Protein 1J7A (pdb70)

Foldseek 3Di:
DKAKEWEAAVVVRDIDIWIGDQPDFQQVRCVVVPHHAWDDPLQQAALGWKKFWPDADKDQVRHDHDDPVCVVRGIDRRSRIGGPHHTYIYTPCSVVDD

Radius of gyration: 11.86 Å; Cα contacts (8 Å, |Δi|>4): 218; chains: 1; bounding box: 29×27×25 Å

InterPro domains:
  IPR001041 2Fe-2S ferredoxin-type iron-sulfur binding domain [PF00111] (12-85)
  IPR001041 2Fe-2S ferredoxin-type iron-sulfur binding domain [PS51085] (4-96)
  IPR001041 2Fe-2S ferredoxin-type iron-sulfur binding domain [cd00207] (6-91)
  IPR006058 2Fe-2S ferredoxin, iron-sulphur binding site [PS00197] (42-50)
  IPR010241 Ferredoxin [2Fe-2S], plant and bacteria [TIGR02008] (2-99)
  IPR012675 Beta-grasp domain superfamily [G3DSA:3.10.20.30] (1-99)
  IPR036010 2Fe-2S ferredoxin-like superfamily [SSF54292] (3-95)

Secondary structure (DSSP, 8-state):
-EEEEEEEETTTTEEEEEEEETTS-HHHHHHHTT-----SSSSSSSSTTEEEEEES-EE-TT--SS-HHHHHTTEEEGGG-EESS-EEEE---GGG--

B-factor: mean 30.3, std 18.88, range [10.87, 100.0]

Organism: Nostoc sp. (strain PCC 7120 / SAG 25.82 / UTEX 2576) (NCBI:txid103690)

CATH classification: 3.10.20.30

Sequence (98 aa):
ATFKVTLINEAEGTKHEIEVPDDEYILDAAEEQGYDLPFSCRAGACSTCAGKLVSGTVDQSDQSFLDKDQIEAGYVLTCVAYPTSDVVIQTHKEEDLY

Structure (mmCIF, N/CA/C/O backbone):
data_1J7A
#
_entry.id   1J7A
#
_cell.length_a   38.300
_cell.length_b   38.300
_cell.length_c   136.200
_cell.angle_alpha   90.00
_cell.angle_beta   90.00
_cell.angle_gamma   120.00
#
_symmetry.space_group_name_H-M   'P 32 2 1'
#
loop_
_entity.id
_entity.type
_entity.pdbx_description
1 polymer 'FERREDOXIN I'
2 non-polymer 'FE2/S2 (INORGANIC) CLUSTER'
3 water water
#
loop_
_atom_site.group_PDB
_atom_site.id
_atom_site.type_symbol
_atom_site.label_atom_id
_atom_site.label_alt_id
_atom_site.label_comp_id
_atom_site.label_asym_id
_atom_site.label_entity_id
_atom_site.label_seq_id
_atom_site.pdbx_PDB_ins_code
_atom_site.Cartn_x
_atom_site.Cartn_y
_atom_site.Cartn_z
_atom_site.occupancy
_atom_site.B_iso_or_equiv
_atom_site.auth_seq_id
_atom_site.auth_comp_id
_atom_site.auth_asym_id
_atom_site.auth_atom_id
_atom_site.pdbx_PDB_model_num
ATOM 1 N N . ALA A 1 1 ? -9.784 35.862 0.342 1.00 22.87 1 ALA A N 1
ATOM 2 C CA . ALA A 1 1 ? -8.761 35.707 1.393 1.00 26.03 1 ALA A CA 1
ATOM 3 C C . ALA A 1 1 ? -8.322 34.260 1.458 1.00 24.70 1 ALA A C 1
ATOM 4 O O . ALA A 1 1 ? -9.050 33.352 1.078 1.00 27.44 1 ALA A O 1
ATOM 6 N N . THR A 1 2 ? -7.136 34.047 1.968 1.00 20.60 2 THR A N 1
ATOM 7 C CA . THR A 1 2 ? -6.604 32.696 2.092 1.00 27.58 2 THR A CA 1
ATOM 8 C C . THR A 1 2 ? -6.163 32.605 3.534 1.00 29.33 2 THR A C 1
ATOM 9 O O . THR A 1 2 ? -5.480 33.510 3.986 1.00 28.37 2 THR A O 1
ATOM 13 N N . PHE A 1 3 ? -6.554 31.569 4.255 1.00 26.62 3 PHE A N 1
ATOM 14 C CA . PHE A 1 3 ? -6.201 31.466 5.672 1.00 17.89 3 PHE A CA 1
ATOM 15 C C . PHE A 1 3 ? -5.233 30.377 5.962 1.00 22.52 3 PHE A C 1
ATOM 16 O O . PHE A 1 3 ? -5.185 29.329 5.340 1.00 19.18 3 PHE A O 1
ATOM 24 N N . LYS A 1 4 ? -4.438 30.619 6.989 1.00 19.11 4 LYS A N 1
ATOM 25 C CA . LYS A 1 4 ? -3.498 29.613 7.388 1.00 17.74 4 LYS A CA 1
ATOM 26 C C . LYS A 1 4 ? -4.233 28.705 8.369 1.00 26.54 4 LYS A C 1
ATOM 27 O O . LYS A 1 4 ? -4.915 29.191 9.287 1.00 23.58 4 LYS A O 1
ATOM 33 N N . VAL A 1 5 ? -4.099 27.390 8.117 1.00 23.73 5 VAL A N 1
ATOM 34 C CA . VAL A 1 5 ? -4.720 26.353 8.938 1.00 19.78 5 VAL A CA 1
ATOM 35 C C . VAL A 1 5 ? -3.637 25.443 9.452 1.00 19.79 5 VAL A C 1
ATOM 36 O O . VAL A 1 5 ? -2.888 24.799 8.718 1.00 20.89 5 VAL A O 1
ATOM 40 N N . THR A 1 6 ? -3.546 25.399 10.785 1.00 18.55 6 THR A N 1
ATOM 41 C CA . THR A 1 6 ? -2.555 24.546 11.416 1.00 17.75 6 THR A CA 1
ATOM 42 C C . THR A 1 6 ? -3.213 23.262 11.895 1.00 26.16 6 THR A C 1
ATOM 43 O O . THR A 1 6 ? -4.170 23.351 12.662 1.00 20.97 6 THR A O 1
ATOM 47 N N . LEU A 1 7 ? -2.750 22.106 11.403 1.00 20.70 7 LEU A N 1
ATOM 48 C CA . LEU A 1 7 ? -3.343 20.843 11.771 1.00 21.46 7 LEU A CA 1
ATOM 49 C C . LEU A 1 7 ? -2.505 20.128 12.794 1.00 22.38 7 LEU A C 1
ATOM 50 O O . LEU A 1 7 ? -1.341 19.798 12.559 1.00 19.96 7 LEU A O 1
ATOM 55 N N . ILE A 1 8 ? -3.136 19.805 13.899 1.00 22.51 8 ILE A N 1
ATOM 56 C CA . ILE A 1 8 ? -2.424 19.091 14.975 1.00 25.40 8 ILE A CA 1
ATOM 57 C C . ILE A 1 8 ? -2.933 17.670 15.243 1.00 18.65 8 ILE A C 1
ATOM 58 O O . ILE A 1 8 ? -4.116 17.405 15.533 1.00 23.25 8 ILE A O 1
ATOM 63 N N . ASN A 1 9 ? -2.032 16.726 15.143 1.00 17.10 9 ASN A N 1
ATOM 64 C CA . ASN A 1 9 ? -2.401 15.374 15.444 1.00 17.81 9 ASN A CA 1
ATOM 65 C C . ASN A 1 9 ? -1.691 15.111 16.790 1.00 32.64 9 ASN A C 1
ATOM 66 O O . ASN A 1 9 ? -0.472 14.870 16.837 1.00 24.93 9 ASN A O 1
ATOM 71 N N . GLU A 1 10 ? -2.452 15.218 17.906 1.00 25.73 10 GLU A N 1
ATOM 72 C CA . GLU A 1 10 ? -1.917 15.048 19.272 1.00 18.29 10 GLU A CA 1
ATOM 73 C C . GLU A 1 10 ? -1.262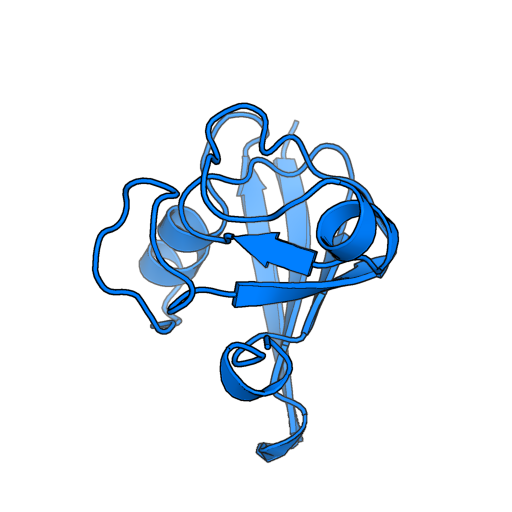 13.690 19.516 1.00 22.54 10 GLU A C 1
ATOM 74 O O . GLU A 1 10 ? -0.146 13.561 20.035 1.00 29.80 10 GLU A O 1
ATOM 80 N N . ALA A 1 11 ? -1.949 12.606 19.128 1.00 17.46 11 ALA A N 1
ATOM 81 C CA . ALA A 1 11 ? -1.397 11.297 19.360 1.00 18.92 11 ALA A CA 1
ATOM 82 C C . ALA A 1 11 ? -0.117 11.052 18.629 1.00 34.09 11 ALA A C 1
ATOM 83 O O . ALA A 1 11 ? 0.672 10.257 19.112 1.00 28.58 11 ALA A O 1
ATOM 85 N N . GLU A 1 12 ? 0.064 11.710 17.472 1.00 31.47 12 GLU A N 1
ATOM 86 C CA . GLU A 1 12 ? 1.252 11.558 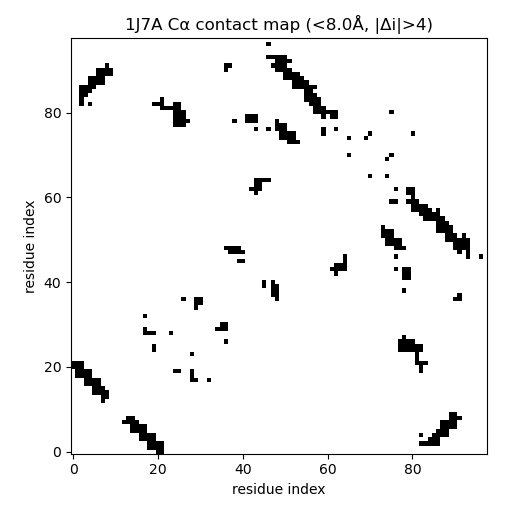16.657 1.00 28.67 12 GLU A CA 1
ATOM 87 C C . GLU A 1 12 ? 2.301 12.594 16.954 1.00 21.84 12 GLU A C 1
ATOM 88 O O . GLU A 1 12 ? 3.465 12.461 16.601 1.00 41.59 12 GLU A O 1
ATOM 94 N N . GLY A 1 13 ? 1.872 13.635 17.621 1.00 26.32 13 GLY A N 1
ATOM 95 C CA . GLY A 1 13 ? 2.797 14.675 17.929 1.00 29.33 13 GLY A CA 1
ATOM 96 C C . GLY A 1 13 ? 3.206 15.396 16.649 1.00 41.62 13 GLY A C 1
ATOM 97 O O . GLY A 1 13 ? 4.344 15.833 16.527 1.00 69.33 13 GLY A O 1
ATOM 98 N N . THR A 1 14 ? 2.283 15.537 15.689 1.00 32.36 14 THR A N 1
ATOM 99 C CA . THR A 1 14 ? 2.638 16.244 14.466 1.00 24.83 14 THR A CA 1
ATOM 100 C C . THR A 1 14 ? 1.888 17.540 14.325 1.00 21.76 14 THR A C 1
ATOM 101 O O . THR A 1 14 ? 0.798 17.708 14.839 1.00 23.37 14 THR A O 1
ATOM 105 N N . LYS A 1 15 ? 2.493 18.440 13.573 1.00 24.26 15 LYS A N 1
ATOM 106 C CA . LYS A 1 15 ? 1.967 19.756 13.258 1.00 37.54 15 LYS A CA 1
ATOM 107 C C . LYS A 1 15 ? 2.226 20.093 11.776 1.00 31.80 15 LYS A C 1
ATOM 108 O O . LYS A 1 15 ? 3.365 20.076 11.312 1.00 34.53 15 LYS A O 1
ATOM 114 N N . HIS A 1 16 ? 1.158 20.370 11.032 1.00 24.82 16 HIS A N 1
ATOM 115 C CA . HIS A 1 16 ? 1.268 20.689 9.607 1.00 29.15 16 HIS A CA 1
ATOM 116 C C . HIS A 1 16 ? 0.503 21.937 9.326 1.00 29.40 16 HIS A C 1
ATOM 117 O O . HIS A 1 16 ? -0.618 22.124 9.814 1.00 28.73 16 HIS A O 1
ATOM 124 N N . GLU A 1 17 ? 1.125 22.781 8.519 1.00 21.59 17 GLU A N 1
ATOM 125 C CA . GLU A 1 17 ? 0.470 24.048 8.195 1.00 23.69 17 GLU A CA 1
ATOM 126 C C . GLU A 1 17 ? 0.039 24.027 6.754 1.00 28.53 17 GLU A C 1
ATOM 127 O O . GLU A 1 17 ? 0.803 23.539 5.915 1.00 30.06 17 GLU A O 1
ATOM 133 N N . ILE A 1 18 ? -1.178 24.483 6.480 1.00 23.12 18 ILE A N 1
ATOM 134 C CA . ILE A 1 18 ? -1.703 24.530 5.106 1.00 18.96 18 ILE A CA 1
ATOM 135 C C . ILE A 1 18 ? -2.310 25.888 4.896 1.00 21.41 18 ILE A C 1
ATOM 136 O O . ILE A 1 18 ? -2.572 26.634 5.850 1.00 21.49 18 ILE A O 1
ATOM 141 N N . GLU A 1 19 ? -2.522 26.239 3.621 1.00 20.25 19 GLU A N 1
ATOM 142 C CA . GLU A 1 19 ? -3.119 27.512 3.286 1.00 17.74 19 GLU A CA 1
ATOM 143 C C . GLU A 1 19 ? -4.430 27.155 2.657 1.00 19.95 19 GLU A C 1
ATOM 144 O O . GLU A 1 19 ? -4.431 26.360 1.729 1.00 21.14 19 GLU A O 1
ATOM 150 N N . VAL A 1 20 ? -5.515 27.737 3.157 1.00 16.29 20 VAL A N 1
ATOM 151 C CA . VAL A 1 20 ? -6.860 27.441 2.712 1.00 20.36 20 VAL A CA 1
ATOM 152 C C . VAL A 1 20 ? -7.653 28.647 2.216 1.00 27.95 20 VAL A C 1
ATOM 153 O O . VAL A 1 20 ? -7.858 29.634 2.919 1.00 22.52 20 VAL A O 1
ATOM 157 N N . PRO A 1 21 ? -8.170 28.550 1.000 1.00 22.11 21 PRO A N 1
ATOM 158 C CA . PRO A 1 21 ? -9.030 29.622 0.498 1.00 28.68 21 PRO A CA 1
ATOM 159 C C . PRO A 1 21 ? -10.321 29.732 1.324 1.00 37.15 21 PRO A C 1
ATOM 160 O O . PRO A 1 21 ? -10.855 28.746 1.797 1.00 21.20 21 PRO A O 1
ATOM 164 N N . ASP A 1 22 ? -10.849 30.948 1.443 1.00 23.26 22 ASP A N 1
ATOM 165 C CA . ASP A 1 22 ? -12.093 31.225 2.173 1.00 19.71 22 ASP A CA 1
ATOM 166 C C . ASP A 1 22 ? -13.292 30.467 1.619 1.00 26.19 22 ASP A C 1
ATOM 167 O O . ASP A 1 22 ? -14.357 30.367 2.239 1.00 23.79 22 ASP A O 1
ATOM 172 N N . ASP A 1 23 ? -13.124 29.943 0.393 1.00 21.28 23 ASP A N 1
ATOM 173 C CA . ASP A 1 23 ? -14.245 29.248 -0.237 1.00 24.06 23 ASP A CA 1
ATOM 174 C C . ASP A 1 23 ? -13.957 27.780 -0.517 1.00 23.70 23 ASP A C 1
ATOM 175 O O . ASP A 1 23 ? -14.558 27.161 -1.391 1.00 25.27 23 ASP A O 1
ATOM 180 N N . GLU A 1 24 ? -13.018 27.203 0.205 1.00 20.15 24 GLU A N 1
ATOM 181 C CA . GLU A 1 24 ? -12.717 25.781 0.022 1.00 20.22 24 GLU A CA 1
ATOM 182 C C . GLU A 1 24 ? -12.812 25.081 1.389 1.00 26.67 24 GLU A C 1
ATOM 183 O O . GLU A 1 24 ? -12.361 25.649 2.367 1.00 20.06 24 GLU A O 1
ATOM 189 N N . TYR A 1 25 ? -13.354 23.873 1.479 1.00 21.62 25 TYR A N 1
ATOM 190 C CA . TYR A 1 25 ? -13.412 23.157 2.761 1.00 19.80 25 TYR A CA 1
ATOM 191 C C . TYR A 1 25 ? -12.014 22.746 3.187 1.00 22.68 25 TYR A C 1
ATOM 192 O O . TYR A 1 25 ? -11.154 22.407 2.356 1.00 21.73 25 TYR A O 1
ATOM 201 N N . ILE A 1 26 ? -11.788 22.742 4.497 1.00 17.14 26 ILE A N 1
ATOM 202 C CA . ILE A 1 26 ? -10.489 22.394 4.997 1.00 11.66 26 ILE A CA 1
ATOM 203 C C . ILE A 1 26 ? -10.039 21.022 4.564 1.00 12.37 26 ILE A C 1
ATOM 204 O O . ILE A 1 26 ? -8.839 20.823 4.279 1.00 17.82 26 ILE A O 1
ATOM 209 N N . LEU A 1 27 ? -10.960 20.054 4.545 1.00 11.61 27 LEU A N 1
ATOM 210 C CA . LEU A 1 27 ? -10.485 18.742 4.206 1.00 10.87 27 LEU A CA 1
ATOM 211 C C . LEU A 1 27 ? -9.930 18.683 2.790 1.00 17.69 27 LEU A C 1
ATOM 212 O O . LEU A 1 27 ? -8.901 18.044 2.487 1.00 15.44 27 LEU A O 1
ATOM 217 N N . ASP A 1 28 ? -10.639 19.361 1.908 1.00 19.66 28 ASP A N 1
ATOM 218 C CA . ASP A 1 28 ? -10.182 19.332 0.495 1.00 17.43 28 ASP A CA 1
ATOM 219 C C . ASP A 1 28 ? -8.790 19.950 0.318 1.00 15.64 28 ASP A C 1
ATOM 220 O O . ASP A 1 28 ? -7.922 19.433 -0.412 1.00 16.47 28 ASP A O 1
ATOM 225 N N . ALA A 1 29 ? -8.581 21.070 1.015 1.00 14.01 29 ALA A N 1
ATOM 226 C CA . ALA A 1 29 ? -7.301 21.743 0.917 1.00 16.40 29 ALA A CA 1
ATOM 227 C C . ALA A 1 29 ? -6.197 20.900 1.499 1.00 20.11 29 ALA A C 1
ATOM 228 O O . ALA A 1 29 ? -5.076 20.846 0.960 1.00 16.75 29 ALA A O 1
ATOM 230 N N . ALA A 1 30 ? -6.502 20.207 2.626 1.00 13.64 30 ALA A N 1
ATOM 231 C CA . ALA A 1 30 ? -5.477 19.378 3.240 1.00 11.84 30 ALA A CA 1
ATOM 232 C C . ALA A 1 30 ? -5.058 18.298 2.270 1.00 14.21 30 ALA A C 1
ATOM 233 O O . ALA A 1 30 ? -3.873 18.033 2.065 1.00 16.60 30 ALA A O 1
ATOM 235 N N . GLU A 1 31 ? -6.040 17.666 1.642 1.00 16.60 31 GLU A N 1
ATOM 236 C CA . GLU A 1 31 ? -5.645 16.605 0.701 1.00 19.73 31 GLU A CA 1
ATOM 237 C C . GLU A 1 31 ? -4.761 17.100 -0.468 1.00 14.34 31 GLU A C 1
ATOM 238 O O . GLU A 1 31 ? -3.752 16.476 -0.830 1.00 17.71 31 GLU A O 1
ATOM 244 N N . GLU A 1 32 ? -5.167 18.226 -1.021 1.00 18.75 32 GLU A N 1
ATOM 245 C CA . GLU A 1 32 ? -4.438 18.801 -2.138 1.00 16.22 32 GLU A CA 1
ATOM 246 C C . GLU A 1 32 ? -3.024 19.098 -1.797 1.00 25.01 32 GLU A C 1
ATOM 247 O O . GLU A 1 32 ? -2.144 18.987 -2.629 1.00 19.01 32 GLU A O 1
ATOM 253 N N . GLN A 1 33 ? -2.835 19.542 -0.568 1.00 17.31 33 GLN A N 1
ATOM 254 C CA . GLN A 1 33 ? -1.512 19.866 -0.086 1.00 18.90 33 GLN A CA 1
ATOM 255 C C . GLN A 1 33 ? -0.715 18.683 0.473 1.00 23.84 33 GLN A C 1
ATOM 256 O O . GLN A 1 33 ? 0.339 18.859 1.056 1.00 22.46 33 GLN A O 1
ATOM 262 N N . GLY A 1 34 ? -1.198 17.455 0.279 1.00 22.33 34 GLY A N 1
ATOM 263 C CA . GLY A 1 34 ? -0.408 16.328 0.716 1.00 24.00 34 GLY A CA 1
ATOM 264 C C . GLY A 1 34 ? -0.750 15.659 2.049 1.00 23.17 34 GLY A C 1
ATOM 265 O O . GLY A 1 34 ? -0.025 14.768 2.480 1.00 23.44 34 GLY A O 1
ATOM 266 N N . TYR A 1 35 ? -1.834 16.056 2.693 1.00 19.66 35 TYR A N 1
ATOM 267 C CA . TYR A 1 35 ? -2.142 15.436 3.976 1.00 21.31 35 TYR A CA 1
ATOM 268 C C . TYR A 1 35 ? -3.481 14.726 3.935 1.00 23.42 35 TYR A C 1
ATOM 269 O O . TYR A 1 35 ? -4.506 15.389 3.907 1.00 22.98 35 TYR A O 1
ATOM 278 N N . ASP A 1 36 ? -3.452 13.400 4.001 1.00 20.63 36 ASP A N 1
ATOM 279 C CA . ASP A 1 36 ? -4.696 12.648 4.020 1.00 19.56 36 ASP A CA 1
ATOM 280 C C . ASP A 1 36 ? -5.229 12.692 5.436 1.00 28.03 36 ASP A C 1
ATOM 281 O O . ASP A 1 36 ? -4.456 12.497 6.363 1.00 27.39 36 ASP A O 1
ATOM 286 N N . LEU A 1 37 ? -6.509 12.957 5.571 1.00 18.14 37 LEU A N 1
ATOM 287 C CA . LEU A 1 37 ? -7.230 13.038 6.828 1.00 14.56 37 LEU A CA 1
ATOM 288 C C . LEU A 1 37 ? -8.401 12.104 6.800 1.00 23.97 37 LEU A C 1
ATOM 289 O O . LEU A 1 37 ? -8.972 11.762 5.761 1.00 19.20 37 LEU A O 1
ATOM 294 N N . PRO A 1 38 ? -8.799 11.673 7.978 1.00 26.27 38 PRO A N 1
ATOM 295 C CA . PRO A 1 38 ? -9.928 10.753 8.048 1.00 24.11 38 PR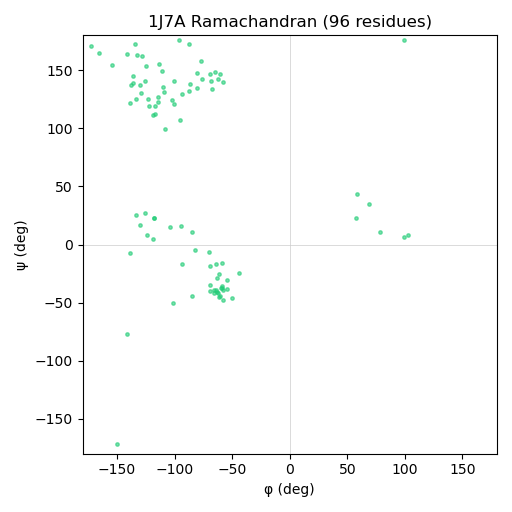O A CA 1
ATOM 296 C C . PRO A 1 38 ? -11.250 11.309 7.532 1.00 18.59 38 PRO A C 1
ATOM 297 O O . PRO A 1 38 ? -11.634 12.469 7.749 1.00 18.47 38 PRO A O 1
ATOM 301 N N . PHE A 1 39 ? -12.021 10.427 6.864 1.00 18.68 39 PHE A N 1
ATOM 302 C CA . PHE A 1 39 ? -13.330 10.826 6.384 1.00 14.26 39 PHE A CA 1
ATOM 303 C C . PHE A 1 39 ? -14.146 9.595 5.980 1.00 12.96 39 PHE A C 1
ATOM 304 O O . PHE A 1 39 ? -13.574 8.503 5.812 1.00 16.48 39 PHE A O 1
ATOM 312 N N . SER A 1 40 ? -15.456 9.780 5.825 1.00 14.57 40 SER A N 1
ATOM 313 C CA . SER A 1 40 ? -16.323 8.687 5.390 1.00 16.78 40 SER A CA 1
ATOM 314 C C . SER A 1 40 ? -17.403 9.201 4.414 1.00 25.57 40 SER A C 1
ATOM 315 O O . SER A 1 40 ? -17.301 9.074 3.188 1.00 20.05 40 SER A O 1
ATOM 318 N N . CYS A 1 41 ? -18.408 9.839 4.976 1.00 19.58 41 CYS A N 1
ATOM 319 C CA . CYS A 1 41 ? -19.542 10.402 4.257 1.00 14.57 41 CYS A CA 1
ATOM 320 C C . CYS A 1 41 ? -19.241 11.626 3.362 1.00 30.82 41 CYS A C 1
ATOM 321 O O . CYS A 1 41 ? -19.876 11.814 2.298 1.00 22.20 41 CYS A O 1
ATOM 324 N N . ARG A 1 42 ? -18.292 12.486 3.799 1.00 25.83 42 ARG A N 1
ATOM 325 C CA . ARG A 1 42 ? -17.921 13.729 3.110 1.00 19.29 42 ARG A CA 1
ATOM 326 C C . ARG A 1 42 ? -19.124 14.606 2.945 1.00 20.62 42 ARG A C 1
ATOM 327 O O . ARG A 1 42 ? -19.182 15.444 2.075 1.00 25.65 42 ARG A O 1
ATOM 335 N N . ALA A 1 43 ? -20.122 14.418 3.762 1.00 14.31 43 ALA A N 1
ATOM 336 C CA . ALA A 1 43 ? -21.263 15.262 3.538 1.00 13.11 43 ALA A CA 1
ATOM 337 C C . ALA A 1 43 ? -21.729 15.950 4.849 1.00 28.64 43 ALA A C 1
ATOM 338 O O . ALA A 1 43 ? -22.845 16.451 4.898 1.00 22.83 43 ALA A O 1
ATOM 340 N N . GLY A 1 44 ? -20.927 16.006 5.923 1.00 21.20 44 GLY A N 1
ATOM 341 C CA . GLY A 1 44 ? -21.405 16.712 7.148 1.00 21.70 44 GLY A CA 1
ATOM 342 C C . GLY A 1 44 ? -22.404 15.938 8.038 1.00 32.15 44 GLY A C 1
ATOM 343 O O . GLY A 1 44 ? -23.045 16.487 8.950 1.00 26.09 44 GLY A O 1
ATOM 344 N N . ALA A 1 45 ? -22.548 14.638 7.738 1.00 20.76 45 ALA A N 1
ATOM 345 C CA . ALA A 1 45 ? -23.493 13.752 8.415 1.00 24.75 45 ALA A CA 1
ATOM 346 C C . ALA A 1 45 ? -22.900 12.561 9.191 1.00 29.12 45 ALA A C 1
ATOM 347 O O . ALA A 1 45 ? -23.592 11.568 9.409 1.00 25.06 45 ALA A O 1
ATOM 349 N N . CYS A 1 46 ? -21.642 12.609 9.616 1.00 21.66 46 CYS A N 1
ATOM 350 C CA . CYS A 1 46 ? -21.096 11.497 10.352 1.00 21.00 46 CYS A CA 1
ATOM 351 C C . CYS A 1 46 ? -20.071 12.121 11.256 1.00 21.46 46 CYS A C 1
ATOM 352 O O . CYS A 1 46 ? -19.979 13.352 11.292 1.00 18.16 46 CYS A O 1
ATOM 355 N N . SER A 1 47 ? -19.279 11.330 11.950 1.00 14.85 47 SER A N 1
ATOM 356 C CA . SER A 1 47 ? -18.311 11.976 12.823 1.00 21.51 47 SER A CA 1
ATOM 357 C C . SER A 1 47 ? -16.875 11.640 12.462 1.00 24.82 47 SER A C 1
ATOM 358 O O . SER A 1 47 ? -15.925 12.005 13.156 1.00 18.18 47 SER A O 1
ATOM 361 N N . THR A 1 48 ? -16.717 10.899 11.374 1.00 18.56 48 THR A N 1
ATOM 362 C CA . THR A 1 48 ? -15.380 10.479 11.007 1.00 16.35 48 THR A CA 1
ATOM 363 C C . THR A 1 48 ? -14.335 11.566 10.853 1.00 15.16 48 THR A C 1
ATOM 364 O O . THR A 1 48 ? -13.172 11.353 11.203 1.00 17.09 48 THR A O 1
ATOM 368 N N .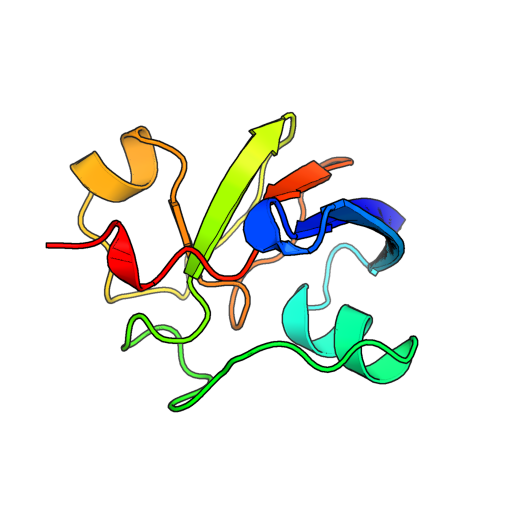 CYS A 1 49 ? -14.708 12.708 10.301 1.00 15.08 49 CYS A N 1
ATOM 369 C CA . CYS A 1 49 ? -13.750 13.747 10.052 1.00 16.46 49 CYS A CA 1
ATOM 370 C C . CYS A 1 49 ? -13.653 14.772 11.155 1.00 24.58 49 CYS A C 1
ATOM 371 O O . CYS A 1 49 ? -13.093 15.842 10.961 1.00 18.67 49 CYS A O 1
ATOM 374 N N . ALA A 1 50 ? -14.185 14.442 12.307 1.00 19.10 50 ALA A N 1
ATOM 375 C CA . ALA A 1 50 ? -14.182 15.406 13.387 1.00 16.67 50 ALA A CA 1
ATOM 376 C C . ALA A 1 50 ? -12.824 15.917 13.810 1.00 11.59 50 ALA A C 1
ATOM 377 O O . ALA A 1 50 ? -11.851 15.177 13.925 1.00 17.87 50 ALA A O 1
ATOM 379 N N . GLY A 1 51 ? -12.800 17.218 14.090 1.00 15.72 51 GLY A N 1
ATOM 380 C CA . GLY A 1 51 ? -11.615 17.912 14.566 1.00 19.31 51 GLY A CA 1
ATOM 381 C C . GLY A 1 51 ? -12.048 18.806 15.757 1.00 23.84 51 GLY A C 1
ATOM 382 O O . GLY A 1 51 ? -13.236 18.947 16.014 1.00 16.50 51 GLY A O 1
ATOM 383 N N . LYS A 1 52 ? -11.089 19.414 16.450 1.00 22.90 52 LYS A N 1
ATOM 384 C CA . LYS A 1 52 ? -11.396 20.295 17.568 1.00 30.58 52 LYS A CA 1
ATOM 385 C C . LYS A 1 52 ? -10.586 21.575 17.468 1.00 13.96 52 LYS A C 1
ATOM 386 O O . LYS A 1 52 ? -9.354 21.539 17.374 1.00 18.21 52 LYS A O 1
ATOM 392 N N . LEU A 1 53 ? -11.327 22.663 17.487 1.00 18.43 53 LEU A N 1
ATOM 393 C CA . LEU A 1 53 ? -10.739 23.966 1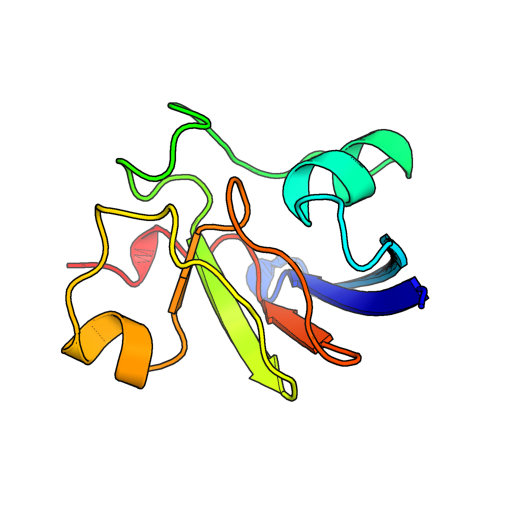7.395 1.00 18.31 53 LEU A CA 1
ATOM 394 C C . LEU A 1 53 ? -9.932 24.292 18.632 1.00 31.36 53 LEU A C 1
ATOM 395 O O . LEU A 1 53 ? -10.344 24.088 19.764 1.00 27.02 53 LEU A O 1
ATOM 400 N N . VAL A 1 54 ? -8.764 24.808 18.382 1.00 19.97 54 VAL A N 1
ATOM 401 C CA . VAL A 1 54 ? -7.864 25.312 19.394 1.00 29.26 54 VAL A CA 1
ATOM 402 C C . VAL A 1 54 ? -8.037 26.848 19.336 1.00 53.26 54 VAL A C 1
ATOM 403 O O . VAL A 1 54 ? -8.270 27.488 20.336 1.00 26.85 54 VAL A O 1
ATOM 407 N N . SER A 1 55 ? -7.951 27.467 18.133 1.00 25.92 55 SER A N 1
ATOM 408 C CA . SER A 1 55 ? -8.173 28.900 17.930 1.00 25.53 55 SER A CA 1
ATOM 409 C C . SER A 1 55 ? -8.622 29.119 16.515 1.00 23.25 55 SER A C 1
ATOM 410 O O . SER A 1 55 ? -8.279 28.295 15.641 1.00 25.38 55 SER A O 1
ATOM 413 N N . GLY A 1 56 ? -9.344 30.223 16.339 1.00 20.63 56 GLY A N 1
ATOM 414 C CA . GLY A 1 56 ? -9.847 30.648 15.047 1.00 22.82 56 GLY A CA 1
ATOM 415 C C . GLY A 1 56 ? -11.276 30.264 14.873 1.00 32.75 56 GLY A C 1
ATOM 416 O O . GLY A 1 56 ? -11.808 29.635 15.751 1.00 28.24 56 GLY A O 1
ATOM 417 N N . THR A 1 57 ? -11.896 30.654 13.760 1.00 19.11 57 THR A N 1
ATOM 418 C CA . THR A 1 57 ? -13.293 30.355 13.542 1.00 18.22 57 THR A CA 1
ATOM 419 C C . THR A 1 57 ? -13.509 29.688 12.186 1.00 25.68 57 THR A C 1
ATOM 420 O O . THR A 1 57 ? -12.672 29.796 11.316 1.00 20.31 57 THR A O 1
ATOM 424 N N . VAL A 1 58 ? -14.657 29.052 12.031 1.00 22.13 58 VAL A N 1
ATOM 425 C CA . VAL A 1 58 ? -15.031 28.377 10.807 1.00 18.33 58 VAL A CA 1
ATOM 426 C C . VAL A 1 58 ? -16.504 28.604 10.551 1.00 23.59 58 VAL A C 1
ATOM 427 O O . VAL A 1 58 ? -17.251 29.006 11.427 1.00 26.16 58 VAL A O 1
ATOM 431 N N . ASP A 1 59 ? -16.894 28.325 9.319 1.00 17.75 59 ASP A N 1
ATOM 432 C CA . ASP A 1 59 ? -18.262 28.336 8.910 1.00 14.96 59 ASP A CA 1
ATOM 433 C C . ASP A 1 59 ? -18.534 26.882 8.507 1.00 22.57 59 ASP A C 1
ATOM 434 O O . ASP A 1 59 ? -17.977 26.324 7.553 1.00 22.62 59 ASP A O 1
ATOM 439 N N . GLN A 1 60 ? -19.372 26.225 9.277 1.00 18.98 60 GLN A N 1
ATOM 440 C CA . GLN A 1 60 ? -19.697 24.852 8.993 1.00 22.13 60 GL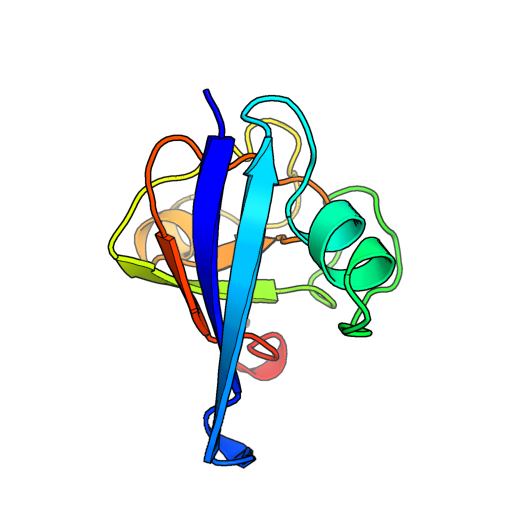N A CA 1
ATOM 441 C C . GLN A 1 60 ? -21.206 24.673 8.880 1.00 31.95 60 GLN A C 1
ATOM 442 O O . GLN A 1 60 ? -21.782 23.616 9.132 1.00 24.32 60 GLN A O 1
ATOM 448 N N . SER A 1 61 ? -21.830 25.774 8.499 1.00 19.36 61 SER A N 1
ATOM 449 C CA . SER A 1 61 ? -23.259 25.814 8.307 1.00 22.67 61 SER A CA 1
ATOM 450 C C . SER A 1 61 ? -23.809 24.609 7.545 1.00 26.94 61 SER A C 1
ATOM 451 O O . SER A 1 61 ? -24.975 24.262 7.675 1.00 30.61 61 SER A O 1
ATOM 454 N N . ASP A 1 62 ? -22.993 23.943 6.731 1.00 27.34 62 ASP A N 1
ATOM 455 C CA . ASP A 1 62 ? -23.498 22.806 5.990 1.00 22.32 62 ASP A CA 1
ATOM 456 C C . ASP A 1 62 ? -23.525 21.511 6.780 1.00 29.87 62 ASP A C 1
ATOM 457 O O . ASP A 1 62 ? -23.959 20.462 6.294 1.00 29.11 62 ASP A O 1
ATOM 462 N N . GLN A 1 63 ? -23.011 21.547 8.001 1.00 24.45 63 GLN A N 1
ATOM 463 C CA . GLN A 1 63 ? -22.957 20.316 8.759 1.00 21.15 63 GLN A CA 1
ATOM 464 C C . GLN A 1 63 ? -24.304 19.969 9.323 1.00 19.27 63 GLN A C 1
ATOM 465 O O . GLN A 1 63 ? -25.120 20.873 9.497 1.00 23.31 63 GLN A O 1
ATOM 471 N N . SER A 1 64 ? -24.512 18.679 9.646 1.00 21.29 64 SER A N 1
ATOM 472 C CA . SER A 1 64 ? -25.803 18.325 10.244 1.00 23.89 64 SER A CA 1
ATOM 473 C C . SER A 1 64 ? -25.678 17.332 11.394 1.00 29.74 64 SER A C 1
ATOM 474 O O . SER A 1 64 ? -26.617 16.985 12.075 1.00 50.22 64 SER A O 1
ATOM 477 N N . PHE A 1 65 ? -24.509 16.813 11.622 1.00 21.67 65 PHE A N 1
ATOM 478 C CA . PHE A 1 65 ? -24.377 15.796 12.623 1.00 18.17 65 PHE A CA 1
ATOM 479 C C . PHE A 1 65 ? -24.189 16.305 14.047 1.00 30.30 65 PHE A C 1
ATOM 480 O O . PHE A 1 65 ? -24.784 15.781 14.971 1.00 22.37 65 PHE A O 1
ATOM 488 N N . LEU A 1 66 ? -23.347 17.298 14.227 1.00 25.39 66 LEU A N 1
ATOM 489 C CA . LEU A 1 66 ? -23.075 17.848 15.568 1.00 29.73 66 LEU A CA 1
ATOM 490 C C . LEU A 1 66 ? -24.251 18.602 16.192 1.00 28.35 66 LEU A C 1
ATOM 491 O O . LEU A 1 66 ? -24.942 19.374 15.527 1.00 20.99 66 LEU A O 1
ATOM 496 N N . ASP A 1 67 ? -24.443 18.426 17.505 1.00 19.93 67 ASP A N 1
ATOM 497 C CA . ASP A 1 67 ? -25.505 19.165 18.150 1.00 17.52 67 ASP A CA 1
ATOM 498 C C . ASP A 1 67 ? -24.888 20.500 18.559 1.00 26.28 67 ASP A C 1
ATOM 499 O O . ASP A 1 67 ? -23.674 20.696 18.481 1.00 20.80 67 ASP A O 1
ATOM 504 N N . LYS A 1 68 ? -25.722 21.414 19.032 1.00 20.80 68 LYS A N 1
ATOM 505 C CA . LYS A 1 68 ? -25.294 22.738 19.455 1.00 28.96 68 LYS A CA 1
ATOM 506 C C . LYS A 1 68 ? -24.257 22.762 20.571 1.00 23.91 68 LYS A C 1
ATOM 507 O O . LYS A 1 68 ? -23.379 23.621 20.589 1.00 19.51 68 LYS A O 1
ATOM 513 N N . ASP A 1 69 ? -24.354 21.820 21.511 1.00 22.32 69 ASP A N 1
ATOM 514 C CA . ASP A 1 69 ? -23.388 21.772 22.622 1.00 22.56 69 ASP A CA 1
ATOM 515 C C . ASP A 1 69 ? -21.985 21.365 22.153 1.00 21.46 69 ASP A C 1
ATOM 516 O O . ASP A 1 69 ? -20.951 21.897 22.590 1.00 18.85 69 ASP A O 1
ATOM 521 N N . GLN A 1 70 ? -21.967 20.388 21.222 1.00 23.34 70 GLN A N 1
ATOM 522 C CA . GLN A 1 70 ? -20.705 19.908 20.644 1.00 20.58 70 GLN A CA 1
ATOM 523 C C . GLN A 1 70 ? -20.003 21.035 19.858 1.00 18.58 70 GLN A C 1
ATOM 524 O O . GLN A 1 70 ? -18.766 21.222 19.880 1.00 21.70 70 GLN A O 1
ATOM 530 N N . ILE A 1 71 ? -20.818 21.812 19.165 1.00 16.26 71 ILE A N 1
ATOM 531 C CA . ILE A 1 71 ? -20.268 22.933 18.430 1.00 17.31 71 ILE A CA 1
ATOM 532 C C . ILE A 1 71 ? -19.695 23.935 19.416 1.00 27.34 71 ILE A C 1
ATOM 533 O O . ILE A 1 71 ? -18.601 24.480 19.296 1.00 20.27 71 ILE A O 1
ATOM 538 N N . GLU A 1 72 ? -20.460 24.128 20.480 1.00 21.14 72 GLU A N 1
ATOM 539 C CA . GLU A 1 72 ? -20.023 25.035 21.501 1.00 21.16 72 GLU A CA 1
ATOM 540 C C . GLU A 1 72 ? -18.687 24.578 22.086 1.00 21.21 72 GLU A C 1
ATOM 541 O O . GLU A 1 72 ? -17.837 25.398 22.377 1.00 25.20 72 GLU A O 1
ATOM 547 N N . ALA A 1 73 ? -18.485 23.263 22.247 1.00 22.19 73 ALA A N 1
ATOM 548 C CA . ALA A 1 73 ? -17.244 22.725 22.769 1.00 16.41 73 ALA A CA 1
ATOM 549 C C . ALA A 1 73 ? -16.103 22.891 21.760 1.00 25.71 73 ALA A C 1
ATOM 550 O O . ALA A 1 73 ? -14.972 22.618 22.086 1.00 25.56 73 ALA A O 1
ATOM 552 N N . GLY A 1 74 ? -16.385 23.353 20.548 1.00 19.51 74 GLY A N 1
ATOM 553 C CA . GLY A 1 74 ? -15.285 23.551 19.599 1.00 14.27 74 GLY A CA 1
ATOM 554 C C . GLY A 1 74 ? -15.145 22.459 18.520 1.00 20.71 74 GLY A C 1
ATOM 555 O O . GLY A 1 74 ? -14.177 22.417 17.776 1.00 17.54 74 GLY A O 1
ATOM 556 N N . TYR A 1 75 ? -16.114 21.548 18.432 1.00 19.75 75 TYR A N 1
ATOM 557 C CA . TYR A 1 75 ? -16.021 20.460 17.462 1.00 16.56 75 TYR A CA 1
ATOM 558 C C . TYR A 1 75 ? -16.332 20.946 16.062 1.00 15.97 75 TYR A C 1
ATOM 559 O O . TYR A 1 75 ? -17.188 21.785 15.884 1.00 15.55 75 TYR A O 1
ATOM 568 N N . VAL A 1 76 ? -15.593 20.389 15.110 1.00 18.60 76 VAL A N 1
ATOM 569 C CA . VAL A 1 76 ? -15.781 20.783 13.731 1.00 19.76 76 VAL A CA 1
ATOM 570 C C . VAL A 1 76 ? -15.746 19.577 12.771 1.00 15.45 76 VAL A C 1
ATOM 571 O O . VAL A 1 76 ? -14.912 18.681 12.906 1.00 19.13 76 VAL A O 1
ATOM 575 N N . LEU A 1 77 ? -16.667 19.537 11.781 1.00 17.05 77 LEU A N 1
ATOM 576 C CA . LEU A 1 77 ? -16.611 18.423 10.806 1.00 13.43 77 LEU A CA 1
ATOM 577 C C . LEU A 1 77 ? -15.794 19.039 9.628 1.00 14.31 77 LEU A C 1
ATOM 578 O O . LEU A 1 77 ? -16.258 19.966 8.946 1.00 15.78 77 LEU A O 1
ATOM 583 N N . THR A 1 78 ? -14.549 18.581 9.494 1.00 17.14 78 THR A N 1
ATOM 584 C CA . THR A 1 78 ? -13.603 19.143 8.536 1.00 21.87 78 THR A CA 1
ATOM 585 C C . THR A 1 78 ? -13.984 19.061 7.099 1.00 18.36 78 THR A C 1
ATOM 586 O O . THR A 1 78 ? -13.542 19.884 6.271 1.00 18.16 78 THR A O 1
ATOM 590 N N . CYS A 1 79 ? -14.800 18.074 6.842 1.00 18.56 79 CYS A N 1
ATOM 591 C CA . CYS A 1 79 ? -15.249 17.878 5.459 1.00 17.59 79 CYS A CA 1
ATOM 592 C C . CYS A 1 79 ? -16.172 18.959 4.947 1.00 22.18 79 CYS A C 1
ATOM 593 O O . CYS A 1 79 ? -16.316 19.081 3.735 1.00 23.49 79 CYS A O 1
ATOM 596 N N . VAL A 1 80 ? -16.810 19.765 5.800 1.00 11.47 80 VAL A N 1
ATOM 597 C CA . VAL A 1 80 ? -17.728 20.796 5.309 1.00 12.93 80 VAL A CA 1
ATOM 598 C C . VAL A 1 80 ? -17.490 22.129 5.983 1.00 16.92 80 VAL A C 1
ATOM 599 O O . VAL A 1 80 ? -18.359 22.991 6.088 1.00 19.62 80 VAL A O 1
ATOM 603 N N . ALA A 1 81 ? -16.273 22.313 6.442 1.00 21.26 81 ALA A N 1
ATOM 604 C CA . ALA A 1 81 ? -15.954 23.545 7.114 1.00 18.61 81 ALA A CA 1
ATOM 605 C C . ALA A 1 81 ? -15.036 24.452 6.320 1.00 12.30 81 ALA A C 1
ATOM 606 O O . ALA A 1 81 ? -13.955 24.062 5.848 1.00 18.11 81 ALA A O 1
ATOM 608 N N . TYR A 1 82 ? -15.477 25.686 6.261 1.00 16.04 82 TYR A N 1
ATOM 609 C CA . TYR A 1 82 ? -14.702 26.745 5.624 1.00 23.28 82 TYR A CA 1
ATOM 610 C C . TYR A 1 82 ? -14.023 27.524 6.746 1.00 30.13 82 TYR A C 1
ATOM 611 O O . TYR A 1 82 ? -14.608 27.761 7.792 1.00 24.32 82 TYR A O 1
ATOM 620 N N . PRO A 1 83 ? -12.795 27.941 6.564 1.00 21.40 83 PRO A N 1
ATOM 621 C CA . PRO A 1 83 ? -12.157 28.736 7.593 1.00 22.12 83 PRO A CA 1
ATOM 622 C C . PRO A 1 83 ? -12.640 30.176 7.446 1.00 26.95 83 PRO A C 1
ATOM 623 O O . PRO A 1 83 ? -12.938 30.639 6.358 1.00 21.15 83 PRO A O 1
ATOM 627 N N . THR A 1 84 ? -12.747 30.905 8.535 1.00 24.96 84 THR A N 1
ATOM 628 C CA . THR A 1 84 ? -13.176 32.299 8.457 1.00 19.38 84 THR A CA 1
ATOM 629 C C . THR A 1 84 ? -12.132 33.193 9.099 1.00 22.80 84 THR A C 1
ATOM 630 O O . THR A 1 84 ? -12.366 34.371 9.277 1.00 27.23 84 THR A O 1
ATOM 634 N N . SER A 1 85 ? -11.001 32.593 9.428 1.00 18.09 85 SER A N 1
ATOM 635 C CA . SER A 1 85 ? -9.885 33.260 10.026 1.00 21.35 85 SER A CA 1
ATOM 636 C C . SER A 1 85 ? -8.792 32.235 10.044 1.00 21.28 85 SER A C 1
ATOM 637 O O . SER A 1 85 ? -9.059 31.062 9.749 1.00 27.09 85 SER A O 1
ATOM 640 N N . ASP A 1 86 ? -7.572 32.633 10.379 1.00 18.50 86 ASP A N 1
ATOM 641 C CA . ASP A 1 86 ? -6.547 31.625 10.492 1.00 14.83 86 ASP A CA 1
ATOM 642 C C . ASP A 1 86 ? -7.030 30.672 11.587 1.00 29.90 86 ASP A C 1
ATOM 643 O O . ASP A 1 86 ? -7.665 31.106 12.540 1.00 29.33 86 ASP A O 1
ATOM 648 N N . VAL A 1 87 ? -6.721 29.391 11.480 1.00 27.25 87 VAL A N 1
ATOM 649 C CA . VAL A 1 87 ? -7.217 28.430 12.451 1.00 19.88 87 VAL A CA 1
ATOM 650 C C . VAL A 1 87 ? -6.209 27.409 12.939 1.00 25.46 87 VAL A C 1
ATOM 651 O O . VAL A 1 87 ? -5.355 26.907 12.181 1.00 26.70 87 VAL A O 1
ATOM 655 N N . VAL A 1 88 ? -6.357 27.048 14.229 1.00 19.60 88 VAL A N 1
ATOM 656 C CA . VAL A 1 88 ? -5.558 25.991 14.805 1.00 20.57 88 VAL A CA 1
ATOM 657 C C . VAL A 1 88 ? -6.534 24.880 15.219 1.00 21.43 88 VAL A C 1
ATOM 658 O O . VAL A 1 88 ? -7.429 25.119 15.995 1.00 19.94 88 VAL A O 1
ATOM 662 N N . ILE A 1 89 ? -6.358 23.685 14.634 1.00 16.85 89 ILE A N 1
ATOM 663 C CA . ILE A 1 89 ? -7.246 22.582 14.881 1.00 22.87 89 ILE A CA 1
ATOM 664 C C . ILE A 1 89 ? -6.602 21.225 15.104 1.00 21.81 89 ILE A C 1
ATOM 665 O O . ILE A 1 89 ? -5.666 20.802 14.432 1.00 24.59 89 ILE A O 1
ATOM 670 N N . GLN A 1 90 ? -7.160 20.500 16.073 1.00 19.91 90 GLN A N 1
ATOM 671 C CA . GLN A 1 90 ? -6.681 19.161 16.351 1.00 21.11 90 GLN A CA 1
ATOM 672 C C . GLN A 1 90 ? -7.550 18.216 15.546 1.00 17.05 90 GLN A C 1
ATOM 673 O O . GLN A 1 90 ? -8.785 18.320 15.596 1.00 17.63 90 GLN A O 1
ATOM 679 N N . THR A 1 91 ? -6.883 17.336 14.812 1.00 19.71 9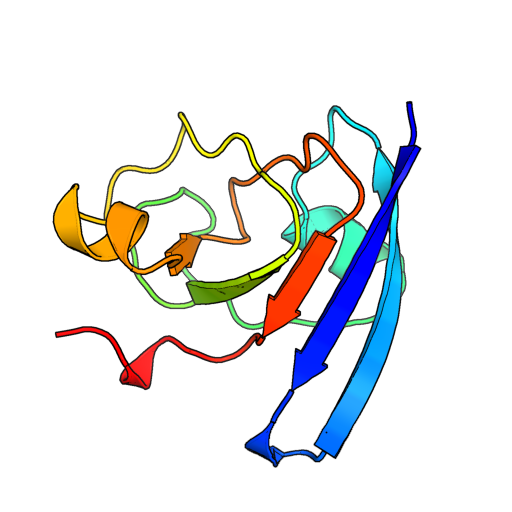1 THR A N 1
ATOM 680 C CA . THR A 1 91 ? -7.576 16.389 13.962 1.00 16.90 91 THR A CA 1
ATOM 681 C C . THR A 1 91 ? -7.736 15.053 14.662 1.00 26.07 91 THR A C 1
ATOM 682 O O . THR A 1 91 ? -7.240 14.867 15.763 1.00 21.27 91 THR A O 1
ATOM 686 N N . HIS A 1 92 ? -8.428 14.119 14.018 1.00 20.27 92 HIS A N 1
ATOM 687 C CA . HIS A 1 92 ? -8.613 12.773 14.551 1.00 17.19 92 HIS A CA 1
ATOM 688 C C . HIS A 1 92 ? -9.306 12.757 15.936 1.00 22.79 92 HIS A C 1
ATOM 689 O O . HIS A 1 92 ? -8.846 12.034 16.807 1.00 23.45 92 HIS A O 1
ATOM 696 N N . LYS A 1 93 ? -10.357 13.562 16.099 1.00 19.95 93 LYS A N 1
ATOM 697 C CA . LYS A 1 93 ? -11.078 13.667 17.364 1.00 19.77 93 LYS A CA 1
ATOM 698 C C . LYS A 1 93 ? -12.411 12.935 17.378 1.00 27.83 93 LYS A C 1
ATOM 699 O O . LYS A 1 93 ? -13.173 13.176 18.273 1.00 21.89 93 LYS A O 1
ATOM 705 N N . GLU A 1 94 ? -12.668 12.045 16.412 1.00 21.03 94 GLU A N 1
ATOM 706 C CA . GLU A 1 94 ? -13.920 11.294 16.327 1.00 22.00 94 GLU A CA 1
ATOM 707 C C . GLU A 1 94 ? -14.303 10.619 17.636 1.00 24.65 94 GLU A C 1
ATOM 708 O O . GLU A 1 94 ? -15.440 10.709 18.068 1.00 29.15 94 GLU A O 1
ATOM 714 N N . GLU A 1 95 ? -13.326 9.961 18.259 1.00 26.71 95 GLU A N 1
ATOM 715 C CA . GLU A 1 95 ? -13.500 9.263 19.542 1.00 39.47 95 GLU A CA 1
ATOM 716 C C . GLU A 1 95 ? -14.058 10.097 20.700 1.00 31.45 95 GLU A C 1
ATOM 717 O O . GLU A 1 95 ? -14.731 9.523 21.551 1.00 38.63 95 GLU A O 1
ATOM 723 N N . ASP A 1 96 ? -13.791 11.413 20.734 1.00 29.59 96 ASP A N 1
ATOM 724 C CA . ASP A 1 96 ? -14.300 12.335 21.754 1.00 28.81 96 ASP A CA 1
ATOM 725 C C . ASP A 1 96 ? -15.796 12.496 21.756 1.00 32.54 96 ASP A C 1
ATOM 726 O O . ASP A 1 96 ? -16.360 13.056 22.699 1.00 33.29 96 ASP A O 1
ATOM 731 N N . LEU A 1 97 ? -16.413 12.091 20.664 1.00 31.15 97 LEU A N 1
ATOM 732 C CA . LEU A 1 97 ? -17.846 12.224 20.510 1.00 47.62 97 LEU A CA 1
ATOM 733 C C . LEU A 1 97 ? -18.668 11.056 21.079 1.00 45.43 97 LEU A C 1
ATOM 734 O O . LEU A 1 97 ? -18.357 9.864 20.967 1.00 65.98 97 LEU A O 1
ATOM 739 N N . TYR A 1 98 ? -19.739 11.477 21.728 1.00 57.98 98 TYR A N 1
ATOM 740 C CA . TYR A 1 98 ? -20.663 10.570 22.337 1.00 98.17 98 TYR A CA 1
ATOM 741 C C . TYR A 1 98 ? -22.098 10.857 21.928 1.00 84.90 98 TYR A C 1
ATOM 742 O O . TYR A 1 98 ? -23.022 10.276 22.520 1.00 87.96 9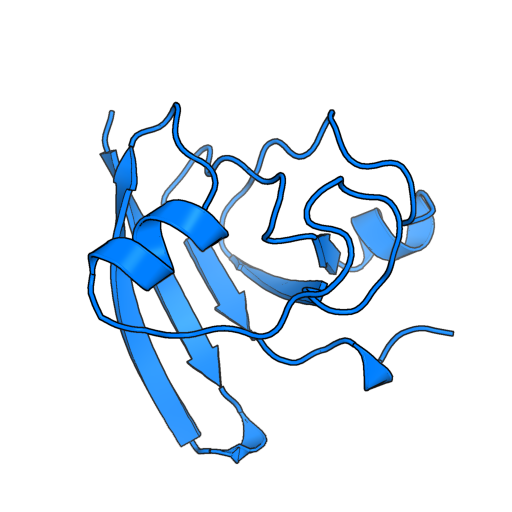8 TYR A O 1
#

Solvent-accessible surface area: 5268 Å² total; per-residue (Å²): 90,87,39,84,0,14,4,40,17,100,106,126,68,46,160,58,96,2,80,0,45,71,110,35,52,0,1,52,0,0,50,127,78,62,68,132,20,42,96,76,53,88,63,0,56,28,19,32,7,1,0,70,31,85,59,33,78,32,59,19,98,77,29,86,94,9,78,154,112,31,44,145,54,17,24,3,0,4,8,8,0,60,1,70,33,83,1,40,0,28,9,85,31,73,169,65,29,267

Nearest PDB structures (foldseek):
  1j7a-assembly1_A  TM=1.010E+00  e=9.382E-21  Nostoc sp. PCC 7120 = FACHB-418
  1j7c-assembly1_A  TM=1.010E+00  e=1.435E-20  Nostoc sp. PCC 7120 = FACHB-418
  1j7b-assembly1_A  TM=1.010E+00  e=2.633E-20  Nostoc sp. PCC 7120 = FACHB-418
  1qob-assembly2_B  TM=1.005E+00  e=6.543E-20  Nostoc sp. PCC 7120 = FACHB-418
  1qog-assembly2_B  TM=1.005E+00  e=8.862E-20  Nostoc sp. PCC 7120 = FACHB-418